Protein AF-B3R9J4-F1 (afdb_monomer_lite)

pLDDT: mean 74.73, std 15.01, range [39.25, 94.62]

Secondary structure (DSSP, 8-state):
---------------PPP---HHHHHHHHHHHHHTT--HHHHHHHHHHT--HHHHHHHHHHHHHHHHHHHHHHHHHHHHHHTS-HHHHHHHHT--

Sequence (95 aa):
MTKKQTEQTTEEKKRYSYFLRPAAQDKLFALAKKHALPVGDALEVILDNLDEAAVGAKLDEYRRGKSQKRGEKSELFKKFQTLTPEQLAMLEKLG

Structure (mmCIF, N/CA/C/O backbone):
data_AF-B3R9J4-F1
#
_entry.id   AF-B3R9J4-F1
#
loop_
_atom_site.group_PDB
_atom_site.id
_atom_site.type_symbol
_atom_site.label_atom_id
_atom_site.label_alt_id
_atom_site.label_comp_id
_atom_site.label_asym_id
_atom_site.label_entity_id
_atom_site.label_seq_id
_atom_site.pdbx_PDB_ins_code
_atom_site.Cartn_x
_atom_site.Cartn_y
_atom_site.Cartn_z
_atom_site.occupancy
_atom_site.B_iso_or_equiv
_atom_site.auth_seq_id
_atom_site.auth_comp_id
_atom_site.auth_asym_id
_atom_site.auth_atom_id
_atom_site.pdbx_PDB_model_num
ATOM 1 N N . MET A 1 1 ? 1.997 5.411 -56.338 1.00 41.62 1 MET A N 1
ATOM 2 C CA . MET A 1 1 ? 2.928 5.251 -55.201 1.00 41.62 1 MET A CA 1
ATOM 3 C C . MET A 1 1 ? 2.119 5.032 -53.937 1.00 41.62 1 MET A C 1
ATOM 5 O O . MET A 1 1 ? 1.066 5.635 -53.776 1.00 41.62 1 MET A O 1
ATOM 9 N N . THR A 1 2 ? 2.543 4.057 -53.149 1.00 39.25 2 THR A N 1
ATOM 10 C CA . THR A 1 2 ? 1.784 3.351 -52.115 1.00 39.25 2 THR A CA 1
ATOM 11 C C . THR A 1 2 ? 1.662 4.148 -50.816 1.00 39.25 2 THR A C 1
ATOM 13 O O . THR A 1 2 ? 2.604 4.801 -50.378 1.00 39.25 2 THR A O 1
ATOM 16 N N . LYS A 1 3 ? 0.473 4.054 -50.214 1.00 46.59 3 LYS A N 1
ATOM 17 C CA . LYS A 1 3 ? 0.060 4.610 -48.920 1.00 46.59 3 LYS A CA 1
ATOM 18 C C . LYS A 1 3 ? 0.982 4.169 -47.775 1.00 46.59 3 LYS A C 1
ATOM 20 O O . LYS A 1 3 ? 1.250 2.978 -47.659 1.00 46.59 3 LYS A O 1
ATOM 25 N N . LYS A 1 4 ? 1.308 5.086 -46.860 1.00 44.38 4 LYS A N 1
ATOM 26 C CA . LYS A 1 4 ? 1.433 4.803 -45.418 1.00 44.38 4 LYS A CA 1
ATOM 27 C C . LYS A 1 4 ? 0.923 6.016 -44.640 1.00 44.38 4 LYS A C 1
ATOM 29 O O . LYS A 1 4 ? 1.664 6.953 -44.372 1.00 44.38 4 LYS A O 1
ATOM 34 N N . GLN A 1 5 ? -0.375 6.003 -44.349 1.00 42.06 5 GLN A N 1
ATOM 35 C CA . GLN A 1 5 ? -0.933 6.779 -43.248 1.00 42.06 5 GLN A CA 1
ATOM 36 C C . GLN A 1 5 ? -0.498 6.063 -41.973 1.00 42.06 5 GLN A C 1
ATOM 38 O O . GLN A 1 5 ? -0.892 4.926 -41.730 1.00 42.06 5 GLN A O 1
ATOM 43 N N . THR A 1 6 ? 0.400 6.687 -41.224 1.00 46.09 6 THR A N 1
ATOM 44 C CA . THR A 1 6 ? 0.772 6.235 -39.889 1.00 46.09 6 THR A CA 1
ATOM 45 C C . THR A 1 6 ? -0.373 6.636 -38.969 1.00 46.09 6 THR A C 1
ATOM 47 O O . THR A 1 6 ? -0.463 7.789 -38.555 1.00 46.09 6 THR A O 1
ATOM 50 N N . GLU A 1 7 ? -1.291 5.708 -38.715 1.00 43.41 7 GLU A N 1
ATOM 51 C CA . GLU A 1 7 ? -2.262 5.816 -37.629 1.00 43.41 7 GLU A CA 1
ATOM 52 C C . GLU A 1 7 ? -1.476 5.814 -36.311 1.00 43.41 7 GLU A C 1
ATOM 54 O O . GLU A 1 7 ? -1.120 4.774 -35.764 1.00 43.41 7 GLU A O 1
ATOM 59 N N . GLN A 1 8 ? -1.105 7.004 -35.836 1.00 41.56 8 GLN A N 1
ATOM 60 C CA . GLN A 1 8 ? -0.709 7.203 -34.450 1.00 41.56 8 GLN A CA 1
ATOM 61 C C . GLN A 1 8 ? -1.988 7.163 -33.623 1.00 41.56 8 GLN A C 1
ATOM 63 O O . GLN A 1 8 ? -2.673 8.170 -33.450 1.00 41.56 8 GLN A O 1
ATOM 68 N N . THR A 1 9 ? -2.331 5.970 -33.149 1.00 42.03 9 THR A N 1
ATOM 69 C CA . THR A 1 9 ? -3.317 5.773 -32.091 1.00 42.03 9 THR A CA 1
ATOM 70 C C . THR A 1 9 ? -2.727 6.357 -30.812 1.00 42.03 9 THR A C 1
ATOM 72 O O . THR A 1 9 ? -2.078 5.675 -30.023 1.00 42.03 9 THR A O 1
ATOM 75 N N . THR A 1 10 ? -2.876 7.665 -30.642 1.00 44.50 10 THR A N 1
ATOM 76 C CA . THR A 1 10 ? -2.585 8.357 -29.391 1.00 44.50 10 THR A CA 1
ATOM 77 C C . THR A 1 10 ? -3.707 7.993 -28.424 1.00 44.50 10 THR A C 1
ATOM 79 O O . THR A 1 10 ? -4.665 8.740 -28.252 1.00 44.50 10 THR A O 1
ATOM 82 N N . GLU A 1 11 ? -3.641 6.797 -27.838 1.00 53.31 11 GLU A N 1
ATOM 83 C CA . GLU A 1 11 ? -4.401 6.515 -26.626 1.00 53.31 11 GLU A CA 1
ATOM 84 C C . GLU A 1 11 ? -3.896 7.493 -25.563 1.00 53.31 11 GLU A C 1
ATOM 86 O O . GLU A 1 11 ? -2.815 7.331 -24.995 1.00 53.31 11 GLU A O 1
ATOM 91 N N . GLU A 1 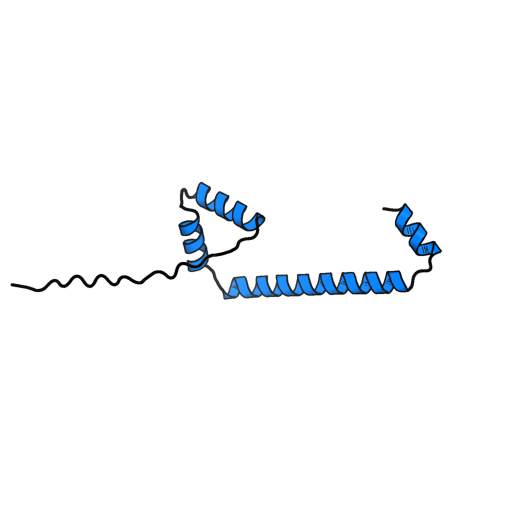12 ? -4.647 8.572 -25.342 1.00 50.28 12 GLU A N 1
ATOM 92 C CA . GLU A 1 12 ? -4.454 9.462 -24.206 1.00 50.28 12 GLU A CA 1
ATOM 93 C C . GLU A 1 12 ? -4.585 8.623 -22.930 1.00 50.28 12 GLU A C 1
ATOM 95 O O . GLU A 1 12 ? -5.683 8.392 -22.419 1.00 50.28 12 GLU A O 1
ATOM 100 N N . LYS A 1 13 ? -3.451 8.125 -22.418 1.00 59.56 13 LYS A N 1
ATOM 101 C CA . LYS A 1 13 ? -3.375 7.471 -21.112 1.00 59.56 13 LYS A CA 1
ATOM 102 C C . LYS A 1 13 ? -3.954 8.442 -20.084 1.00 59.56 13 LYS A C 1
ATOM 104 O O . LYS A 1 13 ? -3.320 9.441 -19.732 1.00 59.56 13 LYS A O 1
ATOM 109 N N . LYS A 1 14 ? -5.173 8.163 -19.610 1.00 62.00 14 LYS A N 1
ATOM 110 C CA . LYS A 1 14 ? -5.806 8.888 -18.505 1.00 62.00 14 LYS A CA 1
ATOM 111 C C . LYS A 1 14 ? -4.822 8.899 -17.336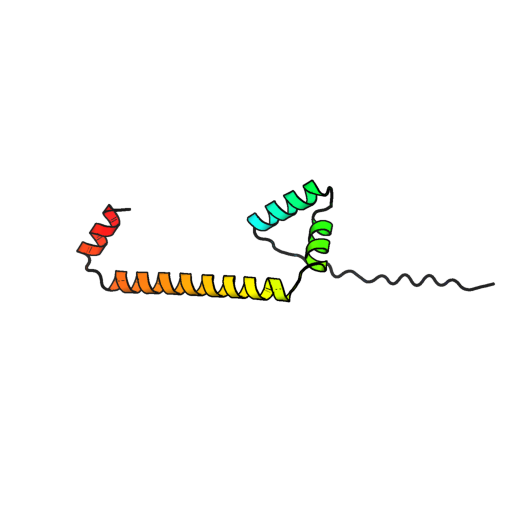 1.00 62.00 14 LYS A C 1
ATOM 113 O O . LYS A 1 14 ? -4.465 7.852 -16.805 1.00 62.00 14 LYS A O 1
ATOM 118 N N . ARG A 1 15 ? -4.343 10.085 -16.958 1.00 59.22 15 ARG A N 1
ATOM 119 C CA . ARG A 1 15 ? -3.435 10.240 -15.819 1.00 59.22 15 ARG A CA 1
ATOM 120 C C . ARG A 1 15 ? -4.242 10.125 -14.532 1.00 59.22 15 ARG A C 1
ATOM 122 O O . ARG A 1 15 ? -4.955 11.054 -14.163 1.00 59.22 15 ARG A O 1
ATOM 129 N N . TYR A 1 16 ? -4.126 8.987 -13.860 1.00 67.69 16 TYR A N 1
ATOM 130 C CA . TYR A 1 16 ? -4.715 8.772 -12.543 1.00 67.69 16 TYR A CA 1
ATOM 131 C C . TYR A 1 16 ? -3.738 9.222 -11.454 1.00 67.69 16 TYR A C 1
ATOM 133 O O . TYR A 1 16 ? -2.563 8.859 -11.468 1.00 67.69 16 TYR A O 1
ATOM 141 N N . SER A 1 17 ? -4.218 10.023 -10.503 1.00 73.94 17 SER A N 1
ATOM 142 C CA . SER A 1 17 ? -3.470 10.376 -9.297 1.00 73.94 17 SER A CA 1
ATOM 143 C C . SER A 1 17 ? -3.838 9.418 -8.164 1.00 73.94 17 SER A C 1
ATOM 145 O O . SER A 1 17 ? -4.985 9.358 -7.722 1.00 73.94 17 SER A O 1
ATOM 147 N N . TYR A 1 18 ? -2.854 8.654 -7.686 1.00 76.69 18 TYR A N 1
ATOM 148 C CA . TYR A 1 18 ? -3.030 7.702 -6.589 1.00 76.69 18 TYR A CA 1
ATOM 149 C C . TYR A 1 18 ? -2.480 8.273 -5.282 1.00 76.69 18 TYR A C 1
ATOM 151 O O . TYR A 1 18 ? -1.321 8.677 -5.205 1.00 76.69 18 TYR A O 1
ATOM 159 N N . PHE A 1 19 ? -3.299 8.258 -4.229 1.00 79.38 19 PHE A N 1
ATOM 160 C CA . PHE A 1 19 ? -2.874 8.632 -2.881 1.00 79.38 19 PHE A CA 1
ATOM 161 C C . PHE A 1 19 ? -2.542 7.379 -2.073 1.00 79.38 19 PHE A C 1
ATOM 163 O O . PHE A 1 19 ? -3.426 6.618 -1.673 1.00 79.38 19 PHE A O 1
ATOM 170 N N . LEU A 1 20 ? -1.251 7.165 -1.825 1.00 84.06 20 LEU A N 1
ATOM 171 C CA . LEU A 1 20 ? -0.756 6.049 -1.026 1.00 84.06 20 LEU A CA 1
ATOM 172 C C . LEU A 1 20 ? -0.573 6.465 0.434 1.00 84.06 20 LEU A C 1
ATOM 174 O O . LEU A 1 20 ? -0.262 7.611 0.750 1.00 84.06 20 LEU A O 1
ATOM 178 N N . ARG A 1 21 ? -0.739 5.507 1.350 1.00 86.75 21 ARG A N 1
ATOM 179 C CA . ARG A 1 21 ? -0.341 5.712 2.750 1.00 86.75 21 ARG A CA 1
ATOM 180 C C . ARG A 1 21 ? 1.188 5.755 2.844 1.00 86.75 21 ARG A C 1
ATOM 182 O O . ARG A 1 21 ? 1.817 4.996 2.106 1.00 86.75 21 ARG A O 1
ATOM 189 N N . PRO A 1 22 ? 1.775 6.488 3.808 1.00 87.88 22 PRO A N 1
ATOM 190 C CA . PRO A 1 22 ? 3.233 6.599 3.943 1.00 87.88 22 PRO A CA 1
ATOM 191 C C . PRO A 1 22 ? 3.950 5.240 3.936 1.00 87.88 22 PRO A C 1
ATOM 193 O O . PRO A 1 22 ? 4.815 4.989 3.110 1.00 87.88 22 PRO A O 1
ATOM 196 N N . ALA A 1 23 ? 3.463 4.279 4.729 1.00 87.94 23 ALA A N 1
ATOM 197 C CA . ALA A 1 23 ? 4.057 2.941 4.790 1.00 87.94 23 ALA A CA 1
ATOM 198 C C . ALA A 1 23 ? 3.979 2.137 3.473 1.00 87.94 23 ALA A C 1
ATOM 200 O O . ALA A 1 23 ? 4.774 1.225 3.256 1.00 87.94 23 ALA A O 1
ATOM 201 N N . ALA A 1 24 ? 2.993 2.412 2.612 1.00 87.19 24 ALA A N 1
ATOM 202 C CA . ALA A 1 24 ? 2.895 1.790 1.289 1.00 87.19 24 ALA A CA 1
ATOM 203 C C . ALA A 1 24 ? 3.799 2.506 0.277 1.00 87.19 24 ALA A C 1
ATOM 205 O O . ALA A 1 24 ? 4.418 1.857 -0.561 1.00 87.19 24 ALA A O 1
ATOM 206 N N . GLN A 1 25 ? 3.910 3.827 0.402 1.00 91.06 25 GLN A N 1
ATOM 207 C CA . GLN A 1 25 ? 4.796 4.659 -0.396 1.00 91.06 25 GLN A CA 1
ATOM 208 C C . GLN A 1 25 ? 6.270 4.282 -0.176 1.00 91.06 25 GLN A C 1
ATOM 210 O O . GLN A 1 25 ? 6.985 4.066 -1.150 1.00 91.06 25 GLN A O 1
ATOM 215 N N . ASP A 1 26 ? 6.703 4.083 1.072 1.00 92.56 26 ASP A N 1
ATOM 216 C CA . ASP A 1 26 ? 8.075 3.655 1.388 1.00 92.56 26 ASP A CA 1
ATOM 217 C C . ASP A 1 26 ? 8.421 2.306 0.744 1.00 92.56 26 ASP A C 1
ATOM 219 O O . ASP A 1 26 ? 9.502 2.119 0.183 1.00 92.56 26 ASP A O 1
ATOM 223 N N . LYS A 1 27 ? 7.471 1.362 0.772 1.00 91.88 27 LYS A N 1
ATOM 224 C CA . LYS A 1 27 ? 7.628 0.049 0.134 1.00 91.88 27 LYS A CA 1
ATOM 225 C C . LYS A 1 27 ? 7.709 0.161 -1.382 1.00 91.88 27 LYS A C 1
ATOM 227 O O . LYS A 1 27 ? 8.548 -0.506 -1.982 1.00 91.88 27 LYS A O 1
ATOM 232 N N . LEU A 1 28 ? 6.868 0.999 -1.988 1.00 92.06 28 LEU A N 1
ATOM 233 C CA . LEU A 1 28 ? 6.900 1.249 -3.426 1.00 92.06 28 LEU A CA 1
ATOM 234 C C . LEU A 1 28 ? 8.242 1.865 -3.842 1.00 92.06 28 LEU A C 1
ATOM 236 O O . LEU A 1 28 ? 8.854 1.389 -4.792 1.00 92.06 28 LEU A O 1
ATOM 240 N N . PHE A 1 29 ? 8.745 2.857 -3.103 1.00 92.31 29 PHE A N 1
ATOM 241 C CA . PHE A 1 29 ? 10.056 3.452 -3.368 1.00 92.31 29 PHE A CA 1
ATOM 242 C C . PHE A 1 29 ? 11.196 2.442 -3.226 1.00 92.31 29 PHE A C 1
ATOM 244 O O . PHE A 1 29 ? 12.088 2.400 -4.072 1.00 92.31 29 PHE A O 1
ATOM 251 N N . ALA A 1 30 ? 11.169 1.608 -2.185 1.00 93.56 30 ALA A N 1
ATOM 252 C CA . ALA A 1 30 ? 12.173 0.566 -1.994 1.00 93.56 30 ALA A CA 1
ATOM 253 C C . ALA A 1 30 ? 12.157 -0.459 -3.140 1.00 93.56 30 ALA A C 1
ATOM 255 O O . ALA A 1 30 ? 13.217 -0.854 -3.628 1.00 93.56 30 ALA A O 1
ATOM 256 N N . LEU A 1 31 ? 10.965 -0.854 -3.599 1.00 91.88 31 LEU A N 1
ATOM 257 C CA . LEU A 1 31 ? 10.788 -1.761 -4.730 1.00 91.88 31 LEU A CA 1
ATOM 258 C C . LEU A 1 31 ? 11.297 -1.130 -6.034 1.00 91.88 31 LEU A C 1
ATOM 260 O O . LEU A 1 31 ? 12.112 -1.733 -6.729 1.00 91.88 31 LEU A O 1
ATOM 264 N N . ALA A 1 32 ? 10.880 0.103 -6.324 1.00 92.88 32 ALA A N 1
ATOM 265 C CA . ALA A 1 32 ? 11.308 0.853 -7.500 1.00 92.88 32 ALA A CA 1
ATOM 266 C C . ALA A 1 32 ? 12.837 0.998 -7.536 1.00 92.88 32 ALA A C 1
ATOM 268 O O . ALA A 1 32 ? 13.470 0.688 -8.542 1.00 92.88 32 ALA A O 1
ATOM 269 N N . LYS A 1 33 ? 13.455 1.343 -6.396 1.00 94.25 33 LYS A N 1
ATOM 270 C CA . LYS A 1 33 ? 14.915 1.425 -6.256 1.00 94.25 33 LYS A CA 1
ATOM 271 C C . LYS A 1 33 ? 15.598 0.078 -6.492 1.00 94.25 33 LYS A C 1
ATOM 273 O O . LYS A 1 33 ? 16.614 0.033 -7.177 1.00 94.25 33 LYS A O 1
ATOM 278 N N . LYS A 1 34 ? 15.054 -1.014 -5.945 1.00 94.62 34 LYS A N 1
ATOM 279 C CA .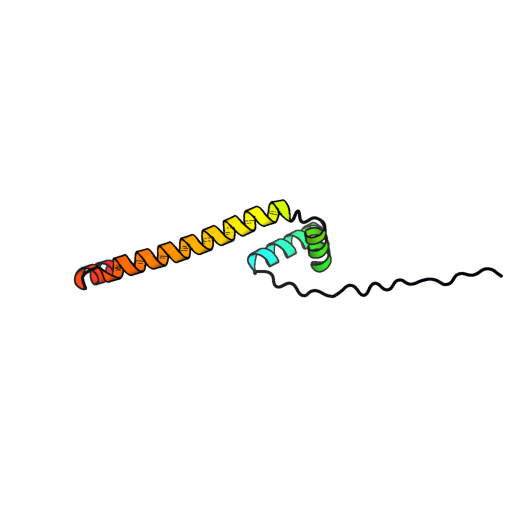 LYS A 1 34 ? 15.609 -2.369 -6.104 1.00 94.62 34 LYS A CA 1
ATOM 280 C C . LYS A 1 34 ? 15.641 -2.813 -7.567 1.00 94.62 34 LYS A C 1
ATOM 282 O O . LYS A 1 34 ? 16.578 -3.493 -7.969 1.00 94.62 34 LYS A O 1
ATOM 287 N N . HIS A 1 35 ? 14.629 -2.432 -8.338 1.00 91.12 35 HIS A N 1
ATOM 288 C CA . HIS A 1 35 ? 14.495 -2.805 -9.745 1.00 91.12 35 HIS A CA 1
ATOM 289 C C . HIS A 1 35 ? 14.979 -1.717 -10.714 1.00 91.12 35 HIS A C 1
ATOM 291 O O . HIS A 1 35 ? 14.846 -1.892 -11.919 1.00 91.12 35 HIS A O 1
ATOM 297 N N . ALA A 1 36 ? 15.561 -0.626 -10.198 1.00 93.31 36 ALA A N 1
ATOM 298 C CA . ALA A 1 36 ? 16.004 0.531 -10.976 1.00 93.31 36 ALA A CA 1
ATOM 299 C C . ALA A 1 36 ? 14.913 1.090 -11.916 1.00 93.31 36 ALA A C 1
ATOM 301 O O . ALA A 1 36 ? 15.199 1.512 -13.034 1.00 93.31 36 ALA A O 1
ATOM 302 N N . LEU A 1 37 ? 13.661 1.096 -11.449 1.00 89.69 37 LEU A N 1
ATOM 303 C CA . LEU A 1 37 ? 12.503 1.590 -12.192 1.00 89.69 37 LEU A CA 1
ATOM 304 C C . LEU A 1 37 ? 12.051 2.963 -11.679 1.00 89.69 37 LEU A C 1
ATOM 306 O O . LEU A 1 37 ? 12.161 3.239 -10.477 1.00 89.69 37 LEU A O 1
ATOM 310 N N . PRO A 1 38 ? 11.471 3.811 -12.547 1.00 92.00 38 PRO A N 1
ATOM 311 C CA . PRO A 1 38 ? 10.655 4.929 -12.105 1.00 92.00 38 PRO A CA 1
ATOM 312 C C . PRO A 1 38 ? 9.515 4.445 -11.205 1.00 92.00 38 PRO A C 1
ATOM 314 O O . PRO A 1 38 ? 8.941 3.374 -11.389 1.00 92.00 38 PRO A O 1
ATOM 317 N N . VAL A 1 39 ? 9.166 5.258 -10.212 1.00 88.81 39 VAL A N 1
ATOM 318 C CA . VAL A 1 39 ? 8.152 4.904 -9.204 1.00 88.81 39 VAL A CA 1
ATOM 319 C C . VAL A 1 39 ? 6.763 4.757 -9.828 1.00 88.81 39 VAL A C 1
ATOM 321 O O . VAL A 1 39 ? 5.994 3.902 -9.398 1.00 88.81 39 VAL A O 1
ATOM 324 N N . GLY A 1 40 ? 6.466 5.568 -10.849 1.00 86.81 40 GLY A N 1
ATOM 325 C CA . GLY A 1 40 ? 5.242 5.453 -11.642 1.00 86.81 40 GLY A CA 1
ATOM 326 C C . GLY A 1 40 ? 5.164 4.108 -12.359 1.00 86.81 40 GLY A C 1
ATOM 327 O O . GLY A 1 40 ? 4.192 3.390 -12.175 1.00 86.81 40 GLY A O 1
ATOM 328 N N . ASP A 1 41 ? 6.223 3.721 -13.067 1.00 87.00 41 ASP A N 1
ATOM 329 C CA . ASP A 1 41 ? 6.283 2.456 -13.808 1.00 87.00 41 ASP A CA 1
ATOM 330 C C . ASP A 1 41 ? 6.178 1.247 -12.872 1.00 87.00 41 ASP A C 1
ATOM 332 O O . ASP A 1 41 ? 5.453 0.297 -13.147 1.00 87.00 41 ASP A O 1
ATOM 336 N N . ALA A 1 42 ? 6.849 1.297 -11.717 1.00 88.12 42 ALA A N 1
ATOM 337 C CA . ALA A 1 42 ? 6.716 0.259 -10.701 1.00 88.12 42 ALA A CA 1
ATOM 338 C C . ALA A 1 42 ? 5.271 0.145 -10.184 1.00 88.12 42 ALA A C 1
ATOM 340 O O . ALA A 1 42 ? 4.803 -0.959 -9.918 1.00 88.12 42 ALA A O 1
ATOM 341 N N . LEU A 1 43 ? 4.558 1.269 -10.048 1.00 88.88 43 LEU A N 1
ATOM 342 C CA . LEU A 1 43 ? 3.148 1.272 -9.665 1.00 88.88 43 LEU A CA 1
ATOM 343 C C . LEU A 1 43 ? 2.254 0.718 -10.782 1.00 88.88 43 LEU A C 1
ATOM 345 O O . LEU A 1 43 ? 1.386 -0.093 -10.475 1.00 88.88 43 LEU A O 1
ATOM 349 N N . GLU A 1 44 ? 2.477 1.105 -12.043 1.00 87.50 44 GLU A N 1
ATOM 350 C CA . GLU A 1 44 ? 1.743 0.568 -13.202 1.00 87.50 44 GLU A CA 1
ATOM 351 C C . GLU A 1 44 ? 1.892 -0.957 -13.273 1.00 87.50 44 GLU A C 1
ATOM 353 O O . GLU A 1 44 ? 0.892 -1.666 -13.278 1.00 87.50 44 GLU A O 1
ATOM 358 N N . VAL A 1 45 ? 3.116 -1.482 -13.158 1.00 87.88 45 VAL A N 1
ATOM 359 C CA . VAL A 1 45 ? 3.370 -2.933 -13.169 1.00 87.88 45 VAL A CA 1
ATOM 360 C C . VAL A 1 45 ? 2.645 -3.658 -12.032 1.00 87.88 45 VAL A C 1
ATOM 362 O O . VAL A 1 45 ? 2.131 -4.759 -12.230 1.00 87.88 45 VAL A O 1
ATOM 365 N N . ILE A 1 46 ? 2.594 -3.072 -10.832 1.00 87.56 46 ILE A N 1
ATOM 366 C CA . ILE A 1 46 ? 1.859 -3.664 -9.704 1.00 87.56 46 ILE A CA 1
ATOM 367 C C . ILE A 1 46 ? 0.357 -3.696 -9.990 1.00 87.56 46 ILE A C 1
ATOM 369 O O . ILE A 1 46 ? -0.288 -4.685 -9.654 1.00 87.56 46 ILE A O 1
ATOM 373 N N . LEU A 1 47 ? -0.192 -2.628 -10.574 1.00 85.38 47 LEU A N 1
ATOM 374 C CA . LEU A 1 47 ? -1.612 -2.538 -10.909 1.00 85.38 47 LEU A CA 1
ATOM 375 C C . LEU A 1 47 ? -1.987 -3.513 -12.031 1.00 85.38 47 LEU A C 1
ATOM 377 O O . LEU A 1 47 ? -2.985 -4.213 -11.897 1.00 85.38 47 LEU A O 1
ATOM 381 N N . ASP A 1 48 ? -1.158 -3.630 -13.068 1.00 86.94 48 ASP A N 1
ATOM 382 C CA . ASP A 1 48 ? -1.389 -4.530 -14.206 1.00 86.94 48 ASP A CA 1
ATOM 383 C C . ASP A 1 48 ? -1.354 -6.014 -13.808 1.00 86.94 48 ASP A C 1
ATOM 385 O O . ASP A 1 48 ? -1.994 -6.853 -14.438 1.00 86.94 48 ASP A O 1
ATOM 389 N N . ASN A 1 49 ? -0.609 -6.349 -12.749 1.00 87.25 49 ASN A N 1
ATOM 390 C CA . ASN A 1 49 ? -0.488 -7.711 -12.220 1.00 87.25 49 ASN A CA 1
ATOM 391 C C . ASN A 1 49 ? -1.308 -7.928 -10.939 1.00 87.25 49 ASN A C 1
ATOM 393 O O . ASN A 1 49 ? -1.116 -8.924 -10.233 1.00 87.25 49 ASN A O 1
ATOM 397 N N . LEU A 1 50 ? -2.191 -6.990 -10.595 1.00 86.00 50 LEU A N 1
ATOM 398 C CA . LEU A 1 50 ? -3.010 -7.090 -9.401 1.00 86.00 50 LEU A CA 1
ATOM 399 C C . LEU A 1 50 ? -4.132 -8.112 -9.623 1.00 86.00 50 LEU A C 1
ATOM 401 O O . LEU A 1 50 ? -5.051 -7.882 -10.403 1.00 86.00 50 LEU A O 1
ATOM 405 N N . ASP A 1 51 ? -4.104 -9.218 -8.883 1.00 86.25 51 ASP A N 1
ATOM 406 C CA . ASP A 1 51 ? -5.253 -10.122 -8.814 1.00 86.25 51 ASP A CA 1
ATOM 407 C C . ASP A 1 51 ? -6.337 -9.519 -7.906 1.00 86.25 51 ASP A C 1
ATOM 409 O O . ASP A 1 51 ? -6.262 -9.574 -6.671 1.00 86.25 51 ASP A O 1
ATOM 413 N N . GLU A 1 52 ? -7.354 -8.923 -8.529 1.00 80.69 52 GLU A N 1
ATOM 414 C CA . GLU A 1 52 ? -8.478 -8.293 -7.836 1.00 80.69 52 GLU A CA 1
ATOM 415 C C . GLU A 1 52 ? -9.226 -9.261 -6.911 1.00 80.69 52 GLU A C 1
ATOM 417 O O . GLU A 1 52 ? -9.682 -8.848 -5.840 1.00 80.69 52 GLU A O 1
ATOM 422 N N . ALA A 1 53 ? -9.314 -10.550 -7.259 1.00 79.62 53 ALA A N 1
ATOM 423 C CA . ALA A 1 53 ? -10.011 -11.537 -6.439 1.00 79.62 53 ALA A CA 1
ATOM 424 C C . ALA A 1 53 ? -9.243 -11.815 -5.138 1.00 79.62 53 ALA A C 1
ATOM 426 O O . ALA A 1 53 ? -9.826 -11.822 -4.047 1.00 79.62 53 ALA A O 1
ATOM 427 N N . ALA A 1 54 ? -7.919 -11.966 -5.227 1.00 78.88 54 ALA A N 1
ATOM 428 C CA . ALA A 1 54 ? -7.056 -12.150 -4.062 1.00 78.88 54 ALA A CA 1
ATOM 429 C C . ALA A 1 54 ? -7.000 -10.898 -3.168 1.00 78.88 54 ALA A C 1
ATOM 431 O O . ALA A 1 54 ? -6.974 -10.996 -1.934 1.00 78.88 54 ALA A O 1
ATOM 432 N N . VAL A 1 55 ? -6.996 -9.706 -3.772 1.00 79.56 55 VAL A N 1
ATOM 433 C CA . VAL A 1 55 ? -6.978 -8.435 -3.035 1.00 79.56 55 VAL A CA 1
ATOM 434 C C . VAL A 1 55 ? -8.328 -8.151 -2.378 1.00 79.56 55 VAL A C 1
ATOM 436 O O . VAL A 1 55 ? -8.352 -7.691 -1.233 1.00 79.56 55 VAL A O 1
ATOM 439 N N . GLY A 1 56 ? -9.440 -8.475 -3.042 1.00 77.69 56 GLY A N 1
ATOM 440 C CA . GLY A 1 56 ? -10.796 -8.292 -2.525 1.00 77.69 56 GLY A CA 1
ATOM 441 C C . GLY A 1 56 ? -11.000 -8.960 -1.165 1.00 77.69 56 GLY A C 1
ATOM 442 O O . GLY A 1 56 ? -11.400 -8.296 -0.208 1.00 77.69 56 GLY A O 1
ATOM 443 N N . ALA A 1 57 ? -10.600 -10.229 -1.032 1.00 79.25 57 ALA A N 1
ATOM 444 C CA . ALA A 1 57 ? -10.706 -10.966 0.229 1.00 79.25 57 ALA A CA 1
ATOM 445 C C . ALA A 1 57 ? -9.936 -10.289 1.381 1.00 79.25 57 ALA A C 1
ATOM 447 O O . ALA A 1 57 ? -10.463 -10.137 2.487 1.00 79.25 57 ALA A O 1
ATOM 448 N N . LYS A 1 58 ? -8.712 -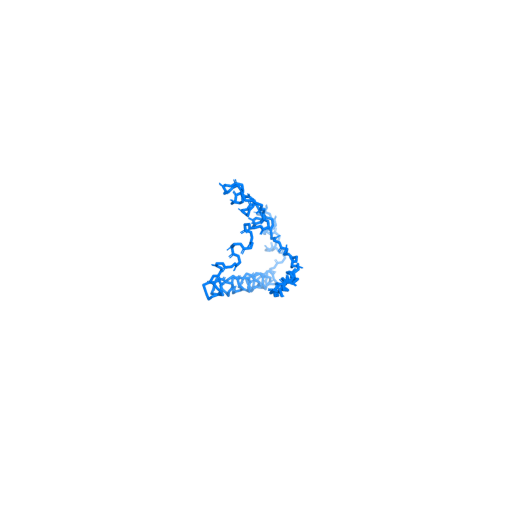9.808 1.118 1.00 80.31 58 LYS A N 1
ATOM 449 C CA . LYS A 1 58 ? -7.903 -9.092 2.121 1.00 80.31 58 LYS A CA 1
ATOM 450 C C . LYS A 1 58 ? -8.456 -7.709 2.456 1.00 80.31 58 LYS A C 1
ATOM 452 O O . LYS A 1 58 ? -8.348 -7.268 3.602 1.00 80.31 58 LYS A O 1
ATOM 457 N N . LEU A 1 59 ? -9.040 -7.005 1.486 1.00 79.94 59 LEU A N 1
ATOM 458 C CA . LEU A 1 59 ? -9.701 -5.724 1.736 1.00 79.94 59 LEU A CA 1
ATOM 459 C C . LEU A 1 59 ? -10.948 -5.905 2.598 1.00 79.94 59 LEU A C 1
ATOM 461 O O . LEU A 1 59 ? -11.179 -5.098 3.501 1.00 79.94 59 LEU A O 1
ATOM 465 N N . ASP A 1 60 ? -11.716 -6.966 2.372 1.00 80.25 60 ASP A N 1
ATOM 466 C CA . ASP A 1 60 ? -12.889 -7.275 3.181 1.00 80.25 60 ASP A CA 1
ATOM 467 C C . ASP A 1 60 ? -12.509 -7.687 4.603 1.00 80.25 60 ASP A C 1
ATOM 469 O O . ASP A 1 60 ? -13.117 -7.204 5.560 1.00 80.25 60 ASP A O 1
ATOM 473 N N . GLU A 1 61 ? -11.450 -8.476 4.777 1.00 79.69 61 GLU A N 1
ATOM 474 C CA . GLU A 1 61 ? -10.882 -8.771 6.095 1.00 79.69 61 GLU A CA 1
ATOM 475 C C . GLU A 1 61 ? -10.418 -7.490 6.811 1.00 79.69 61 GLU A C 1
ATOM 477 O O . GLU A 1 61 ? -10.770 -7.247 7.970 1.00 79.69 61 GLU A O 1
ATOM 482 N N . TYR A 1 62 ? -9.713 -6.599 6.106 1.00 79.00 62 TYR A N 1
ATOM 483 C CA . TYR A 1 62 ? -9.286 -5.309 6.650 1.00 79.00 62 TYR A CA 1
ATOM 484 C C . TYR A 1 62 ? -10.472 -4.422 7.068 1.00 79.00 62 TYR A C 1
ATOM 486 O O . TYR A 1 62 ? -10.436 -3.779 8.125 1.00 79.00 62 TYR A O 1
ATOM 494 N N . ARG A 1 63 ? -11.539 -4.384 6.258 1.00 79.00 63 ARG A N 1
ATOM 495 C CA . ARG A 1 63 ? -12.780 -3.655 6.567 1.00 79.00 63 ARG A CA 1
ATOM 496 C C . ARG A 1 63 ? -13.461 -4.232 7.807 1.00 79.00 63 ARG A C 1
ATOM 498 O O . ARG A 1 63 ? -13.804 -3.462 8.705 1.00 79.00 63 ARG A O 1
ATOM 505 N N . ARG A 1 64 ? -13.579 -5.561 7.899 1.00 76.44 64 ARG A N 1
ATOM 506 C CA . ARG A 1 64 ? -14.152 -6.263 9.062 1.00 76.44 64 ARG A CA 1
ATOM 507 C C . ARG A 1 64 ? -13.358 -5.985 10.341 1.00 76.44 64 ARG A C 1
ATOM 509 O O . ARG A 1 64 ? -13.943 -5.591 11.353 1.00 76.44 64 ARG A O 1
ATOM 516 N N . GLY A 1 65 ? -12.028 -6.059 10.283 1.00 72.44 65 GLY A N 1
ATOM 517 C CA . GLY A 1 65 ? -11.162 -5.741 11.422 1.00 72.44 65 GLY A CA 1
ATOM 518 C C . GLY A 1 65 ? -11.285 -4.285 11.891 1.00 72.44 65 GLY A C 1
ATOM 519 O O . GLY A 1 65 ? -11.258 -4.006 13.091 1.00 72.44 65 GLY A O 1
ATOM 520 N N . LYS A 1 66 ? -11.489 -3.330 10.971 1.00 66.19 66 LYS A N 1
ATOM 521 C CA . LYS A 1 66 ? -11.780 -1.933 11.336 1.00 66.19 66 LYS A CA 1
ATOM 522 C C . LYS A 1 66 ? -13.140 -1.765 12.014 1.00 66.19 66 LYS A C 1
ATOM 524 O O . LYS A 1 66 ? -13.224 -0.995 12.972 1.00 66.19 66 LYS A O 1
ATOM 529 N N . SER A 1 67 ? -14.185 -2.450 11.545 1.00 62.09 67 SER A N 1
ATOM 530 C CA . SER A 1 67 ? -15.496 -2.411 12.208 1.00 62.09 67 SER A CA 1
ATOM 531 C C . SER A 1 67 ? -15.449 -3.017 13.609 1.00 62.09 67 SER A C 1
ATOM 533 O O . SER A 1 67 ? -16.012 -2.435 14.534 1.00 62.09 67 SER A O 1
ATOM 535 N N . GLN A 1 68 ? -14.704 -4.108 13.794 1.00 62.69 68 GLN A N 1
ATOM 536 C CA . GLN A 1 68 ? -14.580 -4.788 15.082 1.00 62.69 68 GLN A CA 1
ATOM 537 C C . GLN A 1 68 ? -13.896 -3.901 16.135 1.00 62.69 68 GLN A C 1
ATOM 539 O O . GLN A 1 68 ? -14.455 -3.680 17.205 1.00 62.69 68 GLN A O 1
ATOM 544 N N . LYS A 1 69 ? -12.783 -3.241 15.783 1.00 61.94 69 LYS A N 1
ATOM 545 C CA . LYS A 1 69 ? -12.108 -2.270 16.672 1.00 61.94 69 LYS A CA 1
ATOM 546 C C . LYS A 1 69 ? -12.982 -1.072 17.052 1.00 61.94 69 LYS A C 1
ATOM 548 O O . LYS A 1 69 ? -12.802 -0.475 18.113 1.00 61.94 69 LYS A O 1
ATOM 553 N N . ARG A 1 70 ? -13.914 -0.669 16.180 1.00 61.47 70 ARG A N 1
ATOM 554 C CA . ARG A 1 70 ? -14.880 0.397 16.487 1.00 61.47 70 ARG A CA 1
ATOM 555 C C . ARG A 1 70 ? -15.950 -0.091 17.471 1.00 61.47 70 ARG A C 1
ATOM 557 O O . ARG A 1 70 ? -16.323 0.673 18.357 1.00 61.47 70 ARG A O 1
ATOM 564 N N . GLY A 1 71 ? -16.386 -1.345 17.343 1.00 64.00 71 GLY A N 1
ATOM 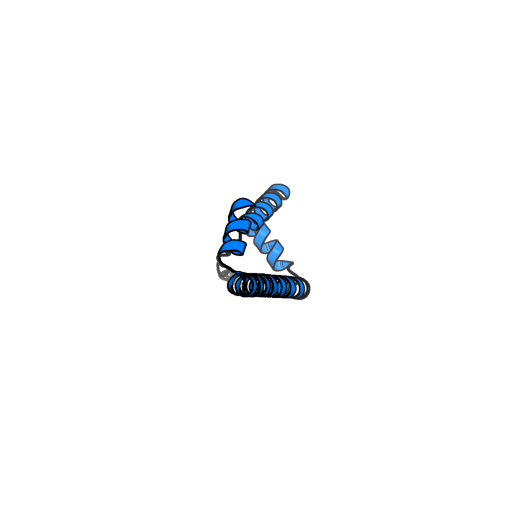565 C CA . GLY A 1 71 ? -17.265 -2.015 18.306 1.00 64.00 71 GLY A CA 1
ATOM 566 C C . GLY A 1 71 ? -16.624 -2.148 19.690 1.00 64.00 71 GLY A C 1
ATOM 567 O O . GLY A 1 71 ? -17.216 -1.722 20.674 1.00 64.00 71 GLY A O 1
ATOM 568 N N . GLU A 1 72 ? -15.371 -2.600 19.760 1.00 64.25 72 GLU A N 1
ATOM 569 C CA . GLU A 1 72 ? -14.615 -2.741 21.018 1.00 64.25 72 GLU A CA 1
ATOM 570 C C . GLU A 1 72 ? -14.463 -1.410 21.769 1.00 64.25 72 GLU A C 1
ATOM 572 O O . GLU A 1 72 ? -14.670 -1.343 22.981 1.00 64.25 72 GLU A O 1
ATOM 577 N N . LYS A 1 73 ? -14.176 -0.313 21.051 1.00 63.06 73 LYS A N 1
ATOM 578 C CA . LYS A 1 73 ? -14.152 1.031 21.650 1.00 63.06 73 LYS A CA 1
ATOM 579 C C . LYS A 1 73 ? -15.514 1.444 22.211 1.00 63.06 73 LYS A C 1
ATOM 581 O O . LYS A 1 73 ? -15.562 2.118 23.235 1.00 63.06 73 LYS A O 1
ATOM 586 N N . SER A 1 74 ? -16.609 1.048 21.561 1.00 69.69 74 SER A N 1
ATOM 587 C CA . SER A 1 74 ? -17.962 1.326 22.051 1.00 69.69 74 SER A CA 1
ATOM 588 C C . SER A 1 74 ? -18.299 0.513 23.302 1.00 69.69 74 SER A C 1
ATOM 590 O O . SER A 1 74 ? -18.918 1.053 24.216 1.00 69.69 74 SER A O 1
ATOM 592 N N . GLU A 1 75 ? -17.875 -0.748 23.383 1.00 73.56 75 GLU A N 1
ATOM 593 C CA . GLU A 1 75 ? -18.083 -1.580 24.573 1.00 73.56 75 GLU A CA 1
ATOM 594 C C . GLU A 1 75 ? -17.257 -1.112 25.770 1.00 73.56 75 GLU A C 1
ATOM 596 O O . GLU A 1 75 ? -17.773 -1.065 26.886 1.00 73.56 75 GLU A O 1
ATOM 601 N N . LEU A 1 76 ? -16.004 -0.705 25.547 1.00 73.50 76 LEU A N 1
ATOM 602 C CA . LEU A 1 76 ? -15.181 -0.073 26.579 1.00 73.50 76 LEU A CA 1
ATOM 603 C C . LEU A 1 76 ? -15.857 1.188 27.126 1.00 73.50 76 LEU A C 1
ATOM 605 O O . LEU A 1 76 ? -15.973 1.335 28.337 1.00 73.50 76 LEU A O 1
ATOM 609 N N . PHE A 1 77 ? -16.394 2.046 26.252 1.00 70.62 77 PHE A N 1
ATOM 610 C CA . PHE A 1 77 ? -17.153 3.230 26.669 1.00 70.62 77 PHE A CA 1
ATOM 611 C C . PHE A 1 77 ? -18.375 2.891 27.531 1.00 70.62 77 PHE A C 1
ATOM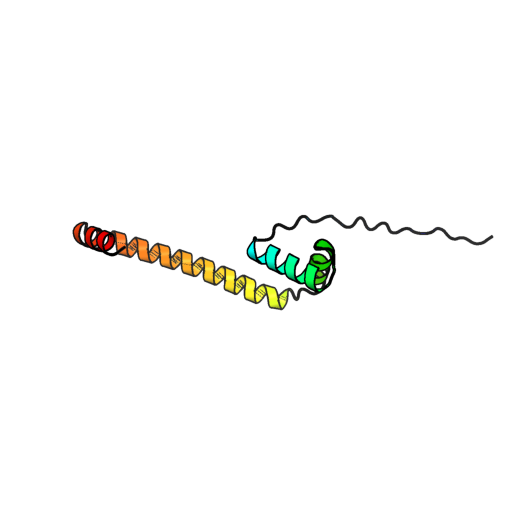 613 O O . PHE A 1 77 ? -18.610 3.555 28.539 1.00 70.62 77 PHE A O 1
ATOM 620 N N . LYS A 1 78 ? -19.128 1.842 27.179 1.00 75.81 78 LYS A N 1
ATOM 621 C CA . LYS A 1 78 ? -20.262 1.374 27.994 1.00 75.81 78 LYS A CA 1
ATOM 622 C C . LYS A 1 78 ? -19.811 0.885 29.372 1.00 75.81 78 LYS A C 1
ATOM 624 O O . LYS A 1 78 ? -20.462 1.202 30.359 1.00 75.81 78 LYS A O 1
ATOM 629 N N . LYS A 1 79 ? -18.683 0.170 29.453 1.00 74.25 79 LYS A N 1
ATOM 630 C CA . LYS A 1 79 ? -18.102 -0.269 30.734 1.00 74.25 79 LYS A CA 1
ATOM 631 C C . LYS A 1 79 ? -17.653 0.916 31.591 1.00 74.25 79 LYS A C 1
ATOM 633 O O . LYS A 1 79 ? -17.920 0.917 32.787 1.00 74.25 79 LYS A O 1
ATOM 638 N N . PHE A 1 80 ? -17.052 1.948 30.994 1.00 75.38 80 PHE A N 1
ATOM 639 C CA . PHE A 1 80 ? -16.688 3.169 31.722 1.00 75.38 80 PHE A CA 1
ATOM 640 C C . PHE A 1 80 ? -17.907 3.933 32.255 1.00 75.38 80 PHE A C 1
ATOM 642 O O . PHE A 1 80 ? -17.840 4.462 33.357 1.00 75.38 80 PHE A O 1
ATOM 649 N N . GLN A 1 81 ? -19.034 3.942 31.534 1.00 73.75 81 GLN A N 1
ATOM 650 C CA . GLN A 1 81 ? -20.275 4.568 32.015 1.00 73.75 81 GLN A CA 1
ATOM 651 C C . GLN A 1 81 ? -20.899 3.856 33.223 1.00 73.75 81 GLN A C 1
ATOM 653 O O . GLN A 1 81 ? -21.638 4.483 33.976 1.00 73.75 81 GLN A O 1
ATOM 658 N N . THR A 1 82 ? -20.625 2.564 33.412 1.00 79.31 82 THR A N 1
ATOM 659 C CA . THR A 1 82 ? -21.142 1.786 34.551 1.00 79.31 82 THR A CA 1
ATOM 660 C C . THR A 1 82 ? -20.250 1.828 35.793 1.00 79.31 82 THR A C 1
ATOM 662 O O . THR A 1 82 ? -20.645 1.302 36.831 1.00 79.31 82 THR A O 1
ATOM 665 N N . LEU A 1 83 ? -19.053 2.416 35.704 1.00 80.56 83 LEU A N 1
ATOM 666 C CA . LEU A 1 83 ? -18.121 2.514 36.829 1.00 80.56 83 LEU A CA 1
ATOM 667 C C . LEU A 1 83 ? -18.455 3.711 37.724 1.00 80.56 83 LEU A C 1
ATOM 669 O O . LEU A 1 83 ? -18.884 4.764 37.250 1.00 80.56 83 LEU A O 1
ATOM 673 N N . THR A 1 84 ? -18.231 3.559 39.030 1.00 80.56 84 THR A N 1
ATOM 674 C CA . THR A 1 84 ? -18.400 4.668 39.976 1.00 80.56 84 THR A CA 1
ATOM 675 C C . THR A 1 84 ? -17.250 5.678 39.848 1.00 80.56 84 THR A C 1
ATOM 677 O O . THR A 1 84 ? -16.157 5.320 39.395 1.00 80.56 84 THR A O 1
ATOM 680 N N . PRO A 1 85 ? -17.444 6.939 40.280 1.00 79.00 85 PRO A N 1
ATOM 681 C CA . PRO A 1 85 ? -16.396 7.961 40.224 1.00 79.00 85 PRO A CA 1
ATOM 682 C C . PRO A 1 85 ? -15.089 7.546 40.920 1.00 79.00 85 PRO A C 1
ATOM 684 O O . PRO A 1 85 ? -14.003 7.839 40.428 1.00 79.00 85 PRO A O 1
ATOM 687 N N . GLU A 1 86 ? -15.180 6.801 42.024 1.00 78.56 86 GLU A N 1
ATOM 688 C CA . GLU A 1 86 ? -14.013 6.287 42.754 1.00 78.56 86 GLU A CA 1
ATOM 689 C C . GLU A 1 86 ? -13.241 5.219 41.961 1.00 78.56 86 GLU A C 1
ATOM 691 O O . GLU A 1 86 ? -12.010 5.184 41.990 1.00 78.56 86 GLU A O 1
ATOM 696 N N . GLN A 1 87 ? -13.948 4.372 41.206 1.00 78.00 87 GLN A N 1
ATOM 697 C CA . GLN A 1 87 ? -13.344 3.335 40.362 1.00 78.00 87 GLN A CA 1
ATOM 698 C C . GLN A 1 87 ? -12.679 3.925 39.113 1.00 78.00 87 GLN A C 1
ATOM 700 O O . GLN A 1 87 ? -11.625 3.448 38.692 1.00 78.00 87 GLN A O 1
ATOM 705 N N . LEU A 1 88 ? -13.253 4.990 38.547 1.00 76.00 88 LEU A N 1
ATOM 706 C CA . LEU A 1 88 ? -12.638 5.745 37.451 1.00 76.00 88 LEU A CA 1
ATOM 707 C C . LEU A 1 88 ? -11.342 6.436 37.906 1.00 76.00 88 LEU A C 1
ATOM 709 O O . LEU A 1 88 ? -10.329 6.339 37.217 1.00 76.00 88 LEU A O 1
ATOM 713 N N . ALA A 1 89 ? -11.330 7.028 39.105 1.00 77.88 89 ALA A N 1
ATOM 714 C CA . ALA A 1 89 ? -10.142 7.666 39.677 1.00 77.88 89 ALA A CA 1
ATOM 715 C C . ALA A 1 89 ? -8.993 6.681 39.986 1.00 77.88 89 ALA A C 1
ATOM 717 O O . ALA A 1 89 ? -7.824 7.068 39.986 1.00 77.88 89 ALA A O 1
ATOM 718 N N . MET A 1 90 ? -9.290 5.400 40.246 1.00 76.44 90 MET A N 1
ATOM 719 C CA . MET A 1 90 ? -8.256 4.361 40.369 1.00 76.44 90 MET A CA 1
ATOM 720 C C . MET A 1 90 ? -7.601 4.021 39.028 1.00 76.44 90 MET A C 1
ATOM 722 O O . MET A 1 90 ? -6.402 3.748 38.993 1.00 76.44 90 MET A O 1
ATOM 726 N N . LEU A 1 91 ? -8.360 4.051 37.931 1.00 71.38 91 LEU A N 1
ATOM 727 C CA . LEU A 1 91 ? -7.840 3.756 36.594 1.00 71.38 91 LEU A CA 1
ATOM 728 C C . LEU A 1 91 ? -6.912 4.864 36.078 1.00 71.38 91 LEU A C 1
ATOM 730 O O . LEU A 1 91 ? -5.930 4.556 35.411 1.00 71.38 91 LEU A O 1
ATOM 734 N N . GLU A 1 92 ? -7.155 6.126 36.446 1.00 69.75 92 GLU A N 1
ATOM 735 C CA . GLU A 1 92 ? -6.262 7.252 36.120 1.00 69.75 92 GLU A CA 1
ATOM 736 C C . GLU A 1 92 ? -4.898 7.180 36.823 1.00 69.75 92 GLU A C 1
ATOM 738 O O . GLU A 1 92 ? -3.929 7.742 36.328 1.00 69.75 92 GLU A O 1
ATOM 743 N N . LYS A 1 93 ? -4.791 6.472 37.956 1.00 71.81 93 LYS A N 1
ATOM 744 C CA . LYS A 1 93 ? -3.525 6.299 38.695 1.00 71.81 93 LYS A CA 1
ATOM 745 C C . LYS A 1 93 ? -2.653 5.148 38.179 1.00 71.81 93 LYS A C 1
ATOM 747 O O . LYS A 1 93 ? -1.529 4.995 38.647 1.00 71.81 93 LYS A O 1
ATOM 752 N N . LEU A 1 94 ? -3.185 4.313 37.284 1.00 61.56 94 LEU A N 1
ATOM 753 C CA . LEU A 1 94 ? -2.514 3.130 36.729 1.00 61.56 94 LEU A CA 1
ATOM 754 C C . LEU A 1 94 ? -1.960 3.345 35.307 1.00 61.56 94 LEU A C 1
ATOM 756 O O . LEU A 1 94 ? -1.294 2.445 34.794 1.00 61.56 94 LEU A O 1
ATOM 760 N N . GLY A 1 95 ? -2.251 4.487 34.672 1.00 49.03 95 GLY A N 1
ATOM 761 C CA . GLY A 1 95 ? -1.708 4.896 33.368 1.00 49.03 95 GLY A CA 1
ATOM 762 C C . GLY A 1 95 ? -0.544 5.865 33.506 1.00 49.03 95 GLY A C 1
ATOM 763 O O . GLY A 1 95 ? 0.323 5.834 32.606 1.00 49.03 95 GLY A O 1
#

Foldseek 3Di:
DDDDPPPPPPPPPPDDDDDDDPVVLVVLVVVCVVVVHDSVVSVVVCVVPDPPVVVVVVVVVVVVVVVVVVVVVVVVVVVVVPDDPVRVVVVVVVD

Organism: Cupriavidus taiwanensis (strain DSM 17343 / BCRC 17206 / CCUG 44338 / CIP 107171 / LMG 19424 / R1) (NCBI:txid977880)

Radius of gyration: 25.97 Å; chains: 1; bounding box: 37×22×98 Å